Protein AF-A0AAN8DIY4-F1 (afdb_monomer_lite)

pLDDT: mean 76.03, std 13.14, range [45.56, 88.19]

Sequence (67 aa):
MDASLPHTRGVRDSEARLCGCGLKIAGTDSHQVCSSCLGLEHAQEAIDNPGSCGHCARFTLKSLRRR

Secondary structure (DSSP, 8-state):
----------------PBPTTSPBPPTT--SSS-HHHHHHHHHHHHHHSTTSSTTGGGS-HHHHTT-

Foldseek 3Di:
DDDDDPPPPDPPCPVQQAAPVRDTADSLHPDSHHPVVCDPVVLVCCLVPLPPDPSSVVDDNVRSVVD

Radius of gyration: 17.8 Å; chains: 1; bounding box: 58×27×28 Å

Organism: Champsocephalus gunnari (NCBI:txid52237)

Structure (mmCIF, N/CA/C/O backbone):
data_AF-A0AAN8DIY4-F1
#
_entry.id   AF-A0AAN8DIY4-F1
#
loop_
_atom_site.group_PDB
_atom_site.id
_atom_site.type_symbol
_atom_site.label_atom_id
_atom_site.label_alt_id
_atom_site.label_comp_id
_atom_site.label_asym_id
_atom_site.label_entity_id
_atom_site.label_seq_id
_atom_site.pdbx_PDB_ins_code
_atom_site.Cartn_x
_atom_site.Cartn_y
_atom_site.Cartn_z
_atom_site.occupancy
_atom_site.B_iso_or_equiv
_atom_site.auth_seq_id
_atom_site.auth_comp_id
_atom_site.auth_asym_id
_atom_site.auth_atom_id
_atom_site.pdbx_PDB_model_num
ATOM 1 N N . MET A 1 1 ? 50.249 17.323 -10.511 1.00 45.56 1 MET A N 1
ATOM 2 C CA . MET A 1 1 ? 49.290 16.616 -11.378 1.00 45.56 1 MET A CA 1
ATOM 3 C C . MET A 1 1 ? 47.936 16.704 -10.697 1.00 45.56 1 MET A C 1
ATOM 5 O O . MET A 1 1 ? 47.741 16.039 -9.692 1.00 45.56 1 MET A O 1
ATOM 9 N N . ASP A 1 2 ? 47.081 17.608 -11.166 1.00 51.25 2 ASP A N 1
ATOM 10 C CA . ASP A 1 2 ? 45.737 17.866 -10.638 1.00 51.25 2 ASP A CA 1
ATOM 11 C C . ASP A 1 2 ? 44.731 17.513 -11.737 1.00 51.25 2 ASP A C 1
ATOM 13 O O . ASP A 1 2 ? 44.824 18.060 -12.835 1.00 51.25 2 ASP A O 1
ATOM 17 N N . ALA A 1 3 ? 43.857 16.541 -11.476 1.00 47.47 3 ALA A N 1
ATOM 18 C CA . ALA A 1 3 ? 42.653 16.283 -12.265 1.00 47.47 3 ALA A CA 1
ATOM 19 C C . ALA A 1 3 ? 41.727 15.343 -11.480 1.00 47.47 3 ALA A C 1
ATOM 21 O O . ALA A 1 3 ? 41.775 14.122 -11.603 1.00 47.47 3 ALA A O 1
ATOM 22 N N . SER A 1 4 ? 40.930 15.975 -10.623 1.00 52.12 4 SER A N 1
ATOM 23 C CA . SER A 1 4 ? 39.527 15.670 -10.330 1.00 52.12 4 SER A CA 1
ATOM 24 C C . SER A 1 4 ? 39.106 14.196 -10.285 1.00 52.12 4 SER A C 1
ATOM 26 O O . SER A 1 4 ? 38.745 13.580 -11.287 1.00 52.12 4 SER A O 1
ATOM 28 N N . LEU A 1 5 ? 38.997 13.699 -9.052 1.00 60.91 5 LEU A N 1
ATOM 29 C CA . LEU A 1 5 ? 38.083 12.621 -8.682 1.00 60.91 5 LEU A CA 1
ATOM 30 C C . LEU A 1 5 ? 36.693 12.907 -9.279 1.00 60.91 5 LEU A C 1
ATOM 32 O O . LEU A 1 5 ? 36.175 14.013 -9.079 1.00 60.91 5 LEU A O 1
ATOM 36 N N . PRO A 1 6 ? 36.038 11.952 -9.961 1.00 55.44 6 PRO A N 1
ATOM 37 C CA . PRO A 1 6 ? 34.629 12.108 -10.246 1.00 55.44 6 PRO A CA 1
ATOM 38 C C . PRO A 1 6 ? 33.898 12.069 -8.903 1.00 55.44 6 PRO A C 1
ATOM 40 O O . PRO A 1 6 ? 33.762 11.025 -8.268 1.00 55.44 6 PRO A O 1
ATOM 43 N N . HIS A 1 7 ? 33.438 13.238 -8.461 1.00 53.47 7 HIS A N 1
ATOM 44 C CA . HIS A 1 7 ? 32.380 13.347 -7.476 1.00 53.47 7 HIS A CA 1
ATOM 45 C C . HIS A 1 7 ? 31.162 12.629 -8.052 1.00 53.47 7 HIS A C 1
ATOM 47 O O . HIS A 1 7 ? 30.371 13.214 -8.795 1.00 53.47 7 HIS A O 1
ATOM 53 N N . THR A 1 8 ? 31.007 11.351 -7.714 1.00 55.72 8 THR A N 1
ATOM 54 C CA . THR A 1 8 ? 29.753 10.627 -7.870 1.00 55.72 8 THR A CA 1
ATOM 55 C C . THR A 1 8 ? 28.765 11.250 -6.888 1.00 55.72 8 THR A C 1
ATOM 57 O O . THR A 1 8 ? 28.551 10.796 -5.766 1.00 55.72 8 THR A O 1
ATOM 60 N N . ARG A 1 9 ? 28.196 12.390 -7.308 1.00 49.22 9 ARG A N 1
ATOM 61 C CA . ARG A 1 9 ? 26.966 12.955 -6.754 1.00 49.22 9 ARG A CA 1
ATOM 62 C C . ARG A 1 9 ? 26.007 11.793 -6.569 1.00 49.22 9 ARG A C 1
ATOM 64 O O . ARG A 1 9 ? 25.738 11.091 -7.536 1.00 49.22 9 ARG A O 1
ATOM 71 N N . GLY A 1 10 ? 25.571 11.592 -5.327 1.00 48.16 10 GLY A N 1
ATOM 72 C CA . GLY A 1 10 ? 24.802 10.441 -4.880 1.00 48.16 10 GLY A CA 1
ATOM 73 C C . GLY A 1 10 ? 23.745 10.004 -5.882 1.00 48.16 10 GLY A C 1
ATOM 74 O O . GLY A 1 10 ? 22.624 10.504 -5.877 1.00 48.16 10 GLY A O 1
ATOM 75 N N . VAL A 1 11 ? 24.090 9.006 -6.686 1.00 49.78 11 VAL A N 1
ATOM 76 C CA . VAL A 1 11 ? 23.102 8.156 -7.316 1.00 49.78 11 VAL A CA 1
ATOM 77 C C . VAL A 1 11 ? 22.720 7.195 -6.202 1.00 49.78 11 VAL A C 1
ATOM 79 O O . VAL A 1 11 ? 23.280 6.114 -6.054 1.00 49.78 11 VAL A O 1
ATOM 82 N N . ARG A 1 12 ? 21.780 7.613 -5.345 1.00 52.53 12 ARG A N 1
ATOM 83 C CA . ARG A 1 12 ? 20.878 6.624 -4.757 1.00 52.53 12 ARG A CA 1
ATOM 84 C C . ARG A 1 12 ? 20.056 6.112 -5.930 1.00 52.53 12 ARG A C 1
ATOM 86 O O . ARG A 1 12 ? 18.913 6.521 -6.112 1.00 52.53 12 ARG A O 1
ATOM 93 N N . ASP A 1 13 ? 20.683 5.270 -6.744 1.00 50.94 13 ASP A N 1
ATOM 94 C CA . ASP A 1 13 ? 20.012 4.399 -7.686 1.00 50.94 13 ASP A CA 1
ATOM 95 C C . ASP A 1 13 ? 19.282 3.397 -6.803 1.00 50.94 13 ASP A C 1
ATOM 97 O O . ASP A 1 13 ? 19.731 2.295 -6.513 1.00 50.94 13 ASP A O 1
ATOM 101 N N . SER A 1 14 ? 18.186 3.846 -6.201 1.00 57.88 14 SER A N 1
ATOM 102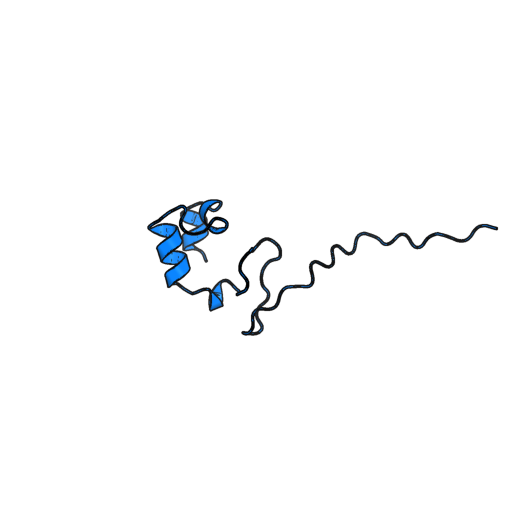 C CA . SER A 1 14 ? 17.137 2.912 -5.868 1.00 57.88 14 SER A CA 1
ATOM 103 C C . SER A 1 14 ? 16.580 2.534 -7.224 1.00 57.88 14 SER A C 1
ATOM 105 O O . SER A 1 14 ? 15.648 3.196 -7.683 1.00 57.88 14 SER A O 1
ATOM 107 N N . GLU A 1 15 ? 17.227 1.562 -7.882 1.00 63.06 15 GLU A N 1
ATOM 108 C CA . GLU A 1 15 ? 16.713 0.888 -9.068 1.00 63.06 15 GLU A CA 1
ATOM 109 C C . GLU A 1 15 ? 15.219 0.743 -8.829 1.00 63.06 15 GLU A C 1
ATOM 111 O O . GLU A 1 15 ? 14.795 0.130 -7.841 1.00 63.06 15 GLU A O 1
ATOM 116 N N . ALA A 1 16 ? 14.423 1.473 -9.611 1.00 68.62 16 ALA A N 1
ATOM 117 C CA . ALA A 1 16 ? 13.002 1.567 -9.351 1.00 68.62 16 ALA A CA 1
ATOM 118 C C . ALA A 1 16 ? 12.450 0.151 -9.483 1.00 68.62 16 ALA A C 1
ATOM 120 O O . ALA A 1 16 ? 12.313 -0.343 -10.599 1.00 68.62 16 ALA A O 1
ATOM 121 N N . ARG A 1 17 ? 12.193 -0.514 -8.348 1.00 83.81 17 ARG A N 1
ATOM 122 C CA . ARG A 1 17 ? 11.730 -1.898 -8.339 1.00 83.81 17 ARG A CA 1
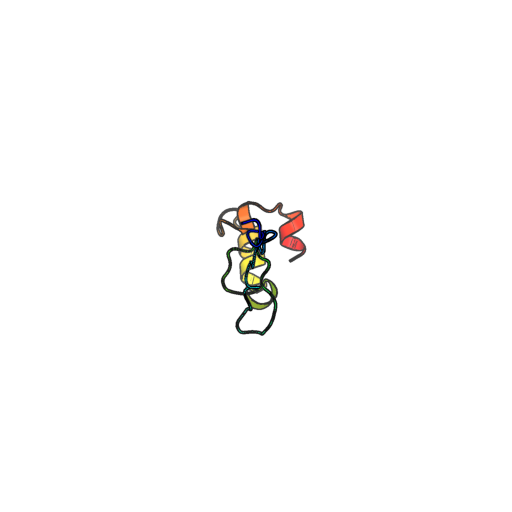ATOM 123 C C . ARG A 1 17 ? 10.434 -1.933 -9.126 1.00 83.81 17 ARG A C 1
ATOM 125 O O . ARG A 1 17 ? 9.474 -1.249 -8.781 1.00 83.81 17 ARG A O 1
ATOM 132 N N . LEU A 1 18 ? 10.433 -2.657 -10.232 1.00 85.75 18 LEU A N 1
ATOM 133 C CA . LEU A 1 18 ? 9.243 -2.818 -11.048 1.00 85.75 18 LEU A CA 1
ATOM 134 C C . LEU A 1 18 ? 8.528 -4.072 -10.576 1.00 85.75 18 LEU A C 1
ATOM 136 O O . LEU A 1 18 ? 9.134 -5.129 -10.418 1.00 85.75 18 LEU A O 1
ATOM 140 N N . CYS A 1 19 ? 7.229 -3.949 -10.346 1.00 87.06 19 CYS A N 1
ATOM 141 C CA . CYS A 1 19 ? 6.387 -5.114 -10.165 1.00 87.06 19 CYS A CA 1
ATOM 142 C C . CYS A 1 19 ? 6.299 -5.877 -11.492 1.00 87.06 19 CYS A C 1
ATOM 144 O O . CYS A 1 19 ? 6.357 -5.264 -12.558 1.00 87.06 19 CYS A O 1
ATOM 146 N N . GLY A 1 20 ? 6.043 -7.187 -11.449 1.00 83.94 20 GLY A N 1
ATOM 147 C CA . GLY A 1 20 ? 5.797 -7.990 -12.658 1.00 83.94 20 GLY A CA 1
ATOM 148 C C . GLY A 1 20 ? 4.637 -7.477 -13.529 1.00 83.94 20 GLY A C 1
ATOM 149 O O . GLY A 1 20 ? 4.571 -7.789 -14.711 1.00 83.94 20 GLY A O 1
ATOM 150 N N . CYS A 1 21 ? 3.761 -6.633 -12.971 1.00 86.88 21 CYS A N 1
ATOM 151 C CA . CYS A 1 21 ? 2.687 -5.944 -13.685 1.00 86.88 21 CYS A CA 1
ATOM 152 C C . CYS A 1 21 ? 3.120 -4.618 -14.357 1.00 86.88 21 CYS A C 1
ATOM 154 O O . CYS A 1 21 ? 2.285 -3.912 -14.911 1.00 86.88 21 CYS A O 1
ATOM 156 N N . GLY A 1 22 ? 4.408 -4.251 -14.309 1.00 84.06 22 GLY A N 1
ATOM 157 C CA . GLY A 1 22 ? 4.973 -3.058 -14.959 1.00 84.06 22 GLY A CA 1
ATOM 158 C C . GLY A 1 22 ? 4.860 -1.756 -14.155 1.00 84.06 22 GLY A C 1
ATOM 159 O O . GLY A 1 22 ? 5.398 -0.727 -14.561 1.00 84.06 22 GLY A O 1
ATOM 160 N N . LEU A 1 23 ? 4.198 -1.783 -12.995 1.00 86.25 23 LEU A N 1
ATOM 161 C CA . LEU A 1 23 ? 4.079 -0.631 -12.100 1.00 86.25 23 LEU A CA 1
ATOM 162 C C . LEU A 1 23 ? 5.320 -0.462 -11.217 1.00 86.25 23 LEU A C 1
ATOM 164 O O . LEU A 1 23 ? 5.894 -1.439 -10.730 1.00 86.25 23 LEU A O 1
ATOM 168 N N . LYS A 1 24 ? 5.692 0.795 -10.951 1.00 85.75 24 LYS A N 1
ATOM 169 C CA . LYS A 1 24 ? 6.776 1.130 -10.020 1.00 85.75 24 LYS A CA 1
ATOM 170 C C . LYS A 1 24 ? 6.373 0.822 -8.580 1.00 85.75 24 LYS A C 1
ATOM 172 O O . LYS A 1 24 ? 5.355 1.304 -8.089 1.00 85.75 24 LYS A O 1
ATOM 177 N N . ILE A 1 25 ? 7.220 0.065 -7.900 1.00 85.88 25 ILE A N 1
ATOM 178 C CA . ILE A 1 25 ? 7.190 -0.157 -6.459 1.00 85.88 25 ILE A CA 1
ATOM 179 C C . ILE A 1 25 ? 7.934 1.010 -5.815 1.00 85.88 25 ILE A C 1
ATOM 181 O O . ILE A 1 25 ? 9.035 1.380 -6.233 1.00 85.88 25 ILE A O 1
ATOM 185 N N . ALA A 1 26 ? 7.316 1.630 -4.813 1.00 80.81 26 ALA A N 1
ATOM 186 C CA . ALA A 1 26 ? 7.952 2.729 -4.104 1.00 80.81 26 ALA A CA 1
ATOM 187 C C . ALA A 1 26 ? 9.223 2.231 -3.397 1.00 80.81 26 ALA A C 1
ATOM 189 O O . ALA A 1 26 ? 9.237 1.153 -2.814 1.00 80.81 26 ALA A O 1
ATOM 190 N N . GLY A 1 27 ? 10.295 3.029 -3.394 1.00 77.69 27 GLY A N 1
ATOM 191 C CA . GLY A 1 27 ? 11.560 2.622 -2.765 1.00 77.69 27 GLY A CA 1
ATOM 192 C C . GLY A 1 27 ? 11.436 2.324 -1.265 1.00 77.69 27 GLY A C 1
ATOM 193 O O . GLY A 1 27 ? 12.179 1.504 -0.734 1.00 77.69 27 GLY A O 1
ATOM 194 N N . THR A 1 28 ? 10.463 2.944 -0.594 1.00 78.56 28 THR A N 1
ATOM 195 C CA . THR A 1 28 ? 10.135 2.688 0.815 1.00 78.56 28 THR A CA 1
ATOM 196 C C . THR A 1 28 ? 9.280 1.444 1.023 1.00 78.56 28 THR A C 1
ATOM 198 O O . THR A 1 28 ? 9.197 0.965 2.15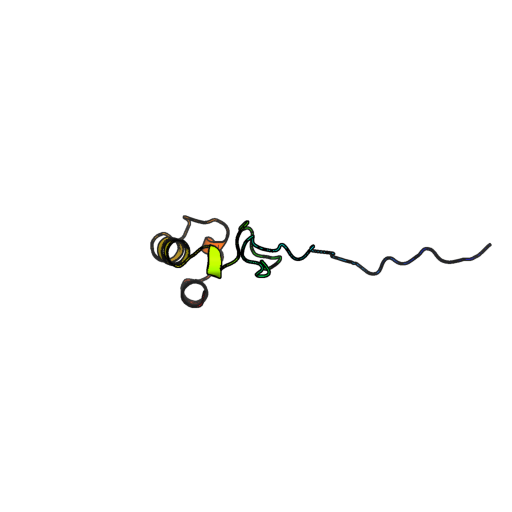1 1.00 78.56 28 THR A O 1
ATOM 201 N N . ASP A 1 29 ? 8.643 0.932 -0.030 1.00 81.44 29 ASP A N 1
ATOM 202 C CA . ASP A 1 29 ? 7.743 -0.210 0.016 1.00 81.44 29 ASP A CA 1
ATOM 203 C C . ASP A 1 29 ? 8.549 -1.511 0.026 1.00 81.44 29 ASP A C 1
ATOM 205 O O . ASP A 1 29 ? 9.270 -1.820 -0.917 1.00 81.44 29 ASP A O 1
ATOM 209 N N . SER A 1 30 ? 8.492 -2.271 1.117 1.00 83.19 30 SER A N 1
ATOM 210 C CA . SER A 1 30 ? 9.273 -3.507 1.242 1.00 83.19 30 SER A CA 1
ATOM 211 C C . SER A 1 30 ? 8.645 -4.704 0.522 1.00 83.19 30 SER A C 1
ATOM 213 O O . SER A 1 30 ? 9.229 -5.786 0.547 1.00 83.19 30 SER A O 1
ATOM 215 N N . HIS A 1 31 ? 7.486 -4.546 -0.121 1.00 85.06 31 HIS A N 1
ATOM 216 C CA . HIS A 1 31 ? 6.869 -5.611 -0.895 1.00 85.06 31 HIS A CA 1
ATOM 217 C C . HIS A 1 31 ? 7.621 -5.834 -2.214 1.00 85.06 31 HIS A C 1
ATOM 219 O O . HIS A 1 31 ? 8.290 -4.949 -2.754 1.00 85.06 31 HIS A O 1
ATOM 225 N N . GLN A 1 32 ? 7.518 -7.059 -2.731 1.00 83.31 32 GLN A N 1
ATOM 226 C CA . GLN A 1 32 ? 8.043 -7.438 -4.050 1.00 83.31 32 GLN A CA 1
ATOM 227 C C . GLN A 1 32 ? 7.051 -7.126 -5.183 1.00 83.31 32 GLN A C 1
ATOM 229 O O . GLN A 1 32 ? 7.380 -7.271 -6.357 1.00 83.31 32 GLN A O 1
ATOM 234 N N . VAL A 1 33 ? 5.840 -6.689 -4.830 1.00 86.31 33 VAL A N 1
ATOM 235 C CA . VAL A 1 33 ? 4.767 -6.311 -5.752 1.00 86.31 33 VAL A CA 1
ATOM 236 C C . VAL A 1 33 ? 4.292 -4.890 -5.453 1.00 86.31 33 VAL A C 1
ATOM 238 O O . VAL A 1 33 ? 4.447 -4.405 -4.335 1.00 86.31 33 VAL A O 1
ATOM 241 N N . CYS A 1 34 ? 3.740 -4.188 -6.445 1.00 86.25 34 CYS A N 1
ATOM 242 C CA . CYS A 1 34 ? 3.214 -2.836 -6.236 1.00 86.25 34 CYS A CA 1
ATOM 243 C C . CYS A 1 34 ? 1.906 -2.872 -5.435 1.00 86.25 34 CYS A C 1
ATOM 245 O O . CYS A 1 34 ? 1.246 -3.905 -5.384 1.00 86.25 34 CYS A O 1
ATOM 247 N N . SER A 1 35 ? 1.478 -1.734 -4.883 1.00 79.06 35 SER A N 1
ATOM 248 C CA . SER A 1 35 ? 0.233 -1.638 -4.104 1.00 79.06 35 SER A CA 1
ATOM 249 C C . SER A 1 35 ? -0.999 -2.160 -4.851 1.00 79.06 35 SER A C 1
ATOM 251 O O . SER A 1 35 ? -1.844 -2.812 -4.251 1.00 79.06 35 SER A O 1
ATOM 253 N N . SER A 1 36 ? -1.079 -1.948 -6.168 1.00 81.38 36 SER A N 1
ATOM 254 C CA . SER A 1 36 ? -2.184 -2.458 -6.989 1.00 81.38 36 SER A CA 1
ATOM 255 C C . SER A 1 36 ? -2.168 -3.982 -7.136 1.00 81.38 36 SER A C 1
ATOM 257 O O . SER A 1 36 ? -3.226 -4.598 -7.178 1.00 81.38 36 SER A O 1
ATOM 259 N N . CYS A 1 37 ? -0.979 -4.585 -7.216 1.00 86.00 37 CYS A N 1
ATOM 260 C CA . CYS A 1 37 ? -0.794 -6.027 -7.404 1.00 86.00 37 CYS A CA 1
ATOM 261 C C . CYS A 1 37 ? -0.720 -6.777 -6.055 1.00 86.00 37 CYS A C 1
ATOM 263 O O . CYS A 1 37 ? -0.978 -7.973 -6.009 1.00 86.00 37 CYS A O 1
ATOM 265 N N . LEU A 1 38 ? -0.436 -6.069 -4.955 1.00 84.50 38 LEU A N 1
ATOM 266 C CA . LEU A 1 38 ? -0.550 -6.550 -3.574 1.00 84.50 38 LEU A CA 1
ATOM 267 C C . LEU A 1 38 ? -2.010 -6.851 -3.197 1.00 84.50 38 LEU A C 1
ATOM 269 O O . LEU A 1 38 ? -2.273 -7.756 -2.411 1.00 84.50 38 LEU A O 1
ATOM 273 N N . GLY A 1 39 ? -2.947 -6.121 -3.805 1.00 82.19 39 GLY A N 1
ATOM 274 C CA . GLY A 1 39 ? -4.373 -6.410 -3.745 1.00 82.19 39 GLY A CA 1
ATOM 275 C C . GLY A 1 39 ? -5.081 -5.860 -2.507 1.00 82.19 39 GLY A C 1
ATOM 276 O O . GLY A 1 39 ? -4.481 -5.524 -1.483 1.00 82.19 39 GLY A O 1
ATOM 277 N N . LEU A 1 40 ? -6.409 -5.781 -2.623 1.00 79.38 40 LEU A N 1
ATOM 278 C CA . LEU A 1 40 ? -7.292 -5.285 -1.566 1.00 79.38 40 LEU A CA 1
ATOM 279 C C . LEU A 1 40 ? -7.325 -6.217 -0.349 1.00 79.38 40 LEU A C 1
ATOM 281 O O . LEU A 1 40 ? -7.536 -5.742 0.760 1.00 79.38 40 LEU A O 1
ATOM 285 N N . GLU A 1 41 ? -7.078 -7.517 -0.534 1.00 80.50 41 GLU A N 1
ATOM 286 C CA . GLU A 1 41 ? -7.038 -8.493 0.562 1.00 80.50 41 GLU A CA 1
ATOM 287 C C . GLU A 1 41 ? -5.928 -8.165 1.562 1.00 80.50 41 GLU A C 1
ATOM 289 O O . GLU A 1 41 ? -6.177 -8.117 2.763 1.00 80.50 41 GLU A O 1
ATOM 294 N N . HIS A 1 42 ? -4.731 -7.825 1.078 1.00 84.44 42 HIS A N 1
ATOM 295 C CA . HIS A 1 42 ? -3.640 -7.393 1.946 1.00 84.44 42 HIS A CA 1
ATOM 296 C C . HIS A 1 42 ? -3.960 -6.076 2.661 1.00 84.44 42 HIS A C 1
ATOM 298 O O . HIS A 1 42 ? -3.671 -5.919 3.848 1.00 84.44 42 HIS A O 1
ATOM 304 N N . ALA A 1 43 ? -4.547 -5.114 1.943 1.00 81.12 43 ALA A N 1
ATOM 305 C CA . ALA A 1 43 ? -4.943 -3.840 2.533 1.00 81.12 43 ALA A CA 1
ATOM 306 C C . ALA A 1 43 ? -5.986 -4.045 3.642 1.00 81.12 43 ALA A C 1
ATOM 308 O O . ALA A 1 43 ? -5.864 -3.448 4.712 1.00 81.12 43 ALA A O 1
ATOM 309 N N . GLN A 1 44 ? -6.964 -4.924 3.411 1.00 84.31 44 GLN A N 1
ATOM 310 C CA . GLN A 1 44 ? -7.987 -5.274 4.388 1.00 84.31 44 GLN A CA 1
ATOM 311 C C . GLN A 1 44 ? -7.384 -6.011 5.585 1.00 84.31 44 GLN A C 1
ATOM 313 O O . GLN A 1 44 ? -7.650 -5.629 6.718 1.00 84.31 44 GLN A O 1
ATOM 318 N N . GLU A 1 45 ? -6.509 -6.992 5.365 1.00 87.81 45 GLU A N 1
ATOM 319 C CA . GLU A 1 45 ? -5.839 -7.716 6.448 1.00 87.81 45 GLU A CA 1
ATOM 320 C C . GLU A 1 45 ? -4.976 -6.785 7.309 1.00 87.81 45 GLU A C 1
ATOM 322 O O . GLU A 1 45 ? -4.985 -6.894 8.530 1.00 87.81 45 GLU A O 1
ATOM 327 N N . ALA A 1 46 ? -4.277 -5.820 6.708 1.00 87.00 46 ALA A N 1
ATOM 328 C CA . ALA A 1 46 ? -3.517 -4.820 7.455 1.00 87.00 46 ALA 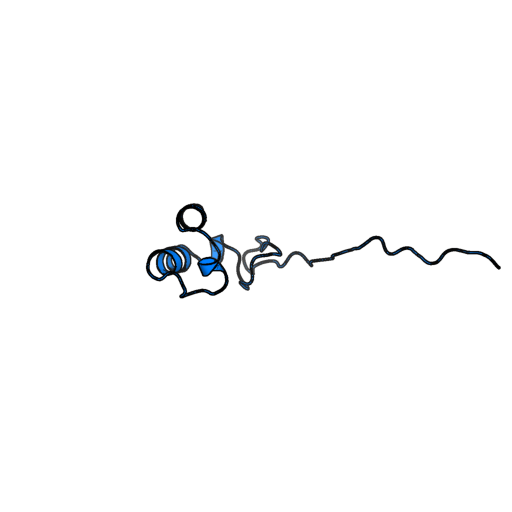A CA 1
ATOM 329 C C . ALA A 1 46 ? -4.411 -3.856 8.262 1.00 87.00 46 ALA A C 1
ATOM 331 O O . ALA A 1 46 ? -3.951 -3.275 9.248 1.00 87.00 46 ALA A O 1
ATOM 332 N N . ILE A 1 47 ? -5.664 -3.657 7.835 1.00 84.69 47 ILE A N 1
ATOM 333 C CA . ILE A 1 47 ? -6.667 -2.860 8.553 1.00 84.69 47 ILE A CA 1
ATOM 334 C C . ILE A 1 47 ? -7.274 -3.665 9.710 1.00 84.69 47 ILE A C 1
ATOM 336 O O . ILE A 1 47 ? -7.383 -3.125 10.810 1.00 84.69 47 ILE A O 1
ATOM 340 N N . ASP A 1 48 ? -7.667 -4.916 9.468 1.00 88.19 48 ASP A N 1
ATOM 341 C CA . ASP A 1 48 ? -8.282 -5.807 10.461 1.00 88.19 48 ASP A CA 1
ATOM 342 C C . ASP A 1 48 ? -7.275 -6.295 11.507 1.00 88.19 48 ASP A C 1
ATOM 344 O O . ASP A 1 48 ? -7.580 -6.344 12.697 1.00 88.19 48 ASP A O 1
ATOM 348 N N . ASN A 1 49 ? -6.054 -6.614 11.075 1.00 85.56 49 ASN A N 1
ATOM 349 C CA . ASN A 1 49 ? -4.981 -7.111 11.921 1.00 85.56 49 ASN A CA 1
ATOM 350 C C . ASN A 1 49 ? -3.737 -6.208 11.822 1.00 85.56 49 ASN A C 1
ATOM 352 O O . ASN A 1 49 ? -2.770 -6.534 11.119 1.00 85.56 49 ASN A O 1
ATOM 356 N N . PRO A 1 50 ? -3.728 -5.060 12.526 1.00 79.69 50 PRO A N 1
ATOM 357 C CA . PRO A 1 50 ? -2.581 -4.163 12.540 1.00 79.69 50 PRO A CA 1
ATOM 358 C C . PRO A 1 50 ? -1.364 -4.886 13.133 1.00 79.69 50 PRO A C 1
ATOM 360 O O . PRO A 1 50 ? -1.274 -5.104 14.337 1.00 79.69 50 PRO A O 1
ATOM 363 N N . GLY A 1 51 ? -0.422 -5.267 12.268 1.00 81.31 51 GLY A N 1
ATOM 364 C CA . GLY A 1 51 ? 0.733 -6.090 12.641 1.00 81.31 51 GLY A CA 1
ATOM 365 C C . GLY A 1 51 ? 0.966 -7.298 11.735 1.00 81.31 51 GLY A C 1
ATOM 366 O O . GLY A 1 51 ? 2.080 -7.817 11.731 1.00 81.31 51 GLY A O 1
ATOM 367 N N . SER A 1 52 ? -0.022 -7.701 10.923 1.00 85.00 52 SER A N 1
ATOM 368 C CA . SER A 1 52 ? 0.120 -8.804 9.954 1.00 85.00 52 SER A CA 1
ATOM 369 C C . SER A 1 52 ? 1.266 -8.578 8.964 1.00 85.00 52 SER A C 1
ATOM 371 O O . SER A 1 52 ? 1.978 -9.505 8.584 1.00 85.00 52 SER A O 1
ATOM 373 N N . CYS A 1 53 ? 1.497 -7.316 8.600 1.00 86.06 53 CYS A N 1
ATOM 374 C CA . CYS A 1 53 ? 2.593 -6.901 7.745 1.00 86.06 53 CYS A CA 1
ATOM 375 C C . CYS A 1 53 ? 3.454 -5.844 8.440 1.00 86.06 53 CYS A C 1
ATOM 377 O O . CYS A 1 53 ? 2.986 -4.750 8.757 1.00 86.06 53 CYS A O 1
ATOM 379 N N . GLY A 1 54 ? 4.748 -6.135 8.613 1.00 83.81 54 GLY A N 1
ATOM 380 C CA . GLY A 1 54 ? 5.705 -5.215 9.241 1.00 83.81 54 GLY A CA 1
ATOM 381 C C . GLY A 1 54 ? 5.884 -3.889 8.488 1.00 83.81 54 GLY A C 1
ATOM 382 O O . GLY A 1 54 ? 6.233 -2.877 9.097 1.00 83.81 54 GLY A O 1
ATOM 383 N N . HIS A 1 55 ? 5.603 -3.859 7.179 1.0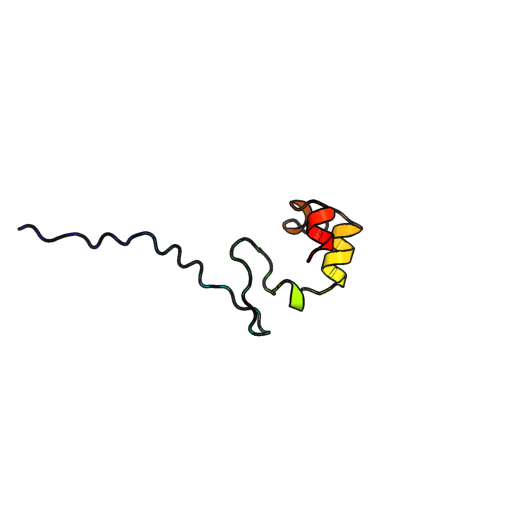0 85.81 55 HIS A N 1
ATOM 384 C CA . HIS A 1 55 ? 5.537 -2.613 6.413 1.00 85.81 55 HIS A CA 1
ATOM 385 C C . HIS A 1 55 ? 4.283 -1.817 6.774 1.00 85.81 55 HIS A C 1
ATOM 387 O O . HIS A 1 55 ? 4.373 -0.660 7.186 1.00 85.81 55 HIS A O 1
ATOM 393 N N . CYS A 1 56 ? 3.119 -2.454 6.645 1.00 85.38 56 CYS A N 1
ATOM 394 C CA . CYS A 1 56 ? 1.812 -1.825 6.801 1.00 85.38 56 CYS A CA 1
ATOM 395 C C . CYS A 1 56 ? 1.517 -1.410 8.247 1.00 85.38 56 CYS A C 1
ATOM 397 O O . CYS A 1 56 ? 0.900 -0.369 8.454 1.00 85.38 56 CYS A O 1
ATOM 399 N N . ALA A 1 57 ? 2.056 -2.124 9.240 1.00 85.88 57 ALA A N 1
ATOM 400 C CA . ALA A 1 57 ? 1.940 -1.796 10.663 1.00 85.88 57 ALA A CA 1
ATOM 401 C C . ALA A 1 57 ? 2.509 -0.411 11.024 1.00 85.88 57 ALA A C 1
ATOM 403 O O . ALA A 1 57 ? 2.135 0.180 12.034 1.00 85.88 57 ALA A O 1
ATOM 404 N N . ARG A 1 58 ? 3.413 0.131 10.198 1.00 85.81 58 ARG A N 1
ATOM 405 C CA . ARG A 1 58 ? 3.985 1.473 10.391 1.00 85.81 58 ARG A CA 1
ATOM 406 C C . ARG A 1 58 ? 3.055 2.586 9.913 1.00 85.81 58 ARG A C 1
ATOM 408 O O . ARG A 1 58 ? 3.297 3.753 10.218 1.00 85.81 58 ARG A O 1
ATOM 415 N N . PHE A 1 59 ? 2.031 2.252 9.132 1.00 81.31 59 PHE A N 1
ATOM 416 C CA . PHE A 1 59 ? 1.076 3.214 8.603 1.00 81.31 59 PHE A CA 1
ATOM 417 C C . PHE A 1 59 ? -0.141 3.308 9.513 1.00 81.31 59 PHE A C 1
ATOM 419 O O . PHE A 1 59 ? -0.598 2.334 10.101 1.00 81.31 59 PHE A O 1
ATOM 426 N N . THR A 1 60 ? -0.701 4.511 9.611 1.00 82.81 60 THR A N 1
ATOM 427 C CA . THR A 1 60 ? -1.972 4.704 10.308 1.00 82.81 60 THR A CA 1
ATOM 428 C C . THR A 1 60 ? -3.108 4.061 9.509 1.00 82.81 60 THR A C 1
ATOM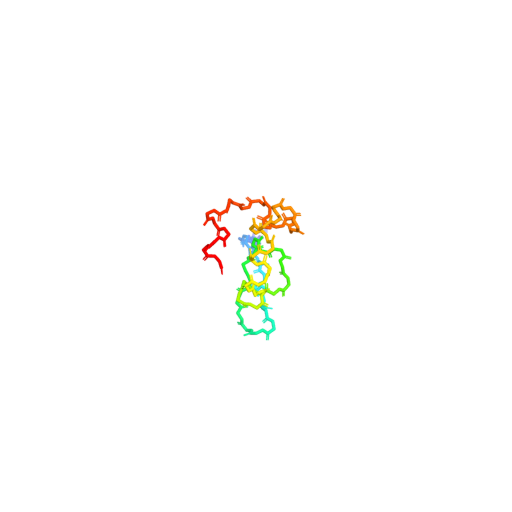 430 O O . THR A 1 60 ? -3.060 4.022 8.278 1.00 82.81 60 THR A O 1
ATOM 433 N N . LEU A 1 61 ? -4.185 3.645 10.184 1.00 79.50 61 LEU A N 1
ATOM 434 C CA . LEU A 1 61 ? -5.393 3.111 9.528 1.00 79.50 61 LEU A CA 1
ATOM 435 C C . LEU A 1 61 ? -5.938 4.050 8.438 1.00 79.50 61 LEU A C 1
ATOM 437 O O . LEU A 1 61 ? -6.421 3.605 7.399 1.00 79.50 61 LEU A O 1
ATOM 441 N N . LYS A 1 62 ? -5.816 5.370 8.638 1.00 81.94 62 LYS A N 1
ATOM 442 C CA . LYS A 1 62 ? -6.199 6.381 7.641 1.00 81.94 62 LYS A CA 1
ATOM 443 C C . LYS A 1 62 ? -5.345 6.298 6.373 1.00 81.94 62 LYS A C 1
ATOM 445 O O . LYS A 1 62 ? -5.870 6.508 5.284 1.00 81.94 62 LYS A O 1
ATOM 450 N N . SER A 1 63 ? -4.050 6.029 6.517 1.00 80.38 63 SER A N 1
ATOM 451 C CA . SER A 1 63 ? -3.129 5.848 5.394 1.00 80.38 63 SER A CA 1
ATOM 452 C C . SER A 1 63 ? -3.339 4.510 4.690 1.00 80.38 63 SER A C 1
ATOM 454 O O . SER A 1 63 ? -3.243 4.472 3.468 1.00 80.38 63 SER A O 1
ATOM 456 N N . LEU A 1 64 ? -3.660 3.444 5.431 1.00 77.25 64 LEU A N 1
ATOM 457 C CA . LEU A 1 64 ? -3.953 2.123 4.862 1.00 77.25 64 LEU A CA 1
ATOM 458 C C . LEU A 1 64 ? -5.211 2.146 3.988 1.00 77.25 64 LEU A C 1
ATOM 460 O O . LEU A 1 64 ? -5.161 1.702 2.853 1.00 77.25 64 LEU A O 1
ATOM 464 N N . ARG A 1 65 ? -6.294 2.785 4.449 1.00 77.94 65 ARG A N 1
ATOM 465 C CA . ARG A 1 65 ? -7.556 2.915 3.688 1.00 77.94 65 ARG A CA 1
ATOM 466 C C . ARG A 1 65 ? -7.456 3.699 2.371 1.00 77.94 65 ARG A C 1
ATOM 468 O O . ARG A 1 65 ? -8.433 3.757 1.635 1.00 77.94 65 ARG A O 1
ATOM 475 N N . ARG A 1 66 ? -6.344 4.395 2.116 1.00 75.12 66 ARG A N 1
ATOM 476 C CA . ARG A 1 66 ? -6.126 5.180 0.885 1.00 75.12 66 ARG A CA 1
ATOM 477 C C . ARG A 1 66 ? -5.315 4.434 -0.176 1.00 75.12 66 ARG A C 1
ATOM 479 O O . ARG A 1 66 ? -5.099 5.007 -1.242 1.00 75.12 66 ARG A O 1
ATOM 486 N N . ARG A 1 67 ? -4.796 3.252 0.150 1.00 68.56 67 ARG A N 1
ATOM 487 C CA . ARG A 1 67 ? -3.992 2.415 -0.742 1.00 68.56 67 ARG A CA 1
ATOM 488 C C . ARG A 1 67 ? -4.862 1.330 -1.347 1.00 68.56 67 ARG A C 1
ATOM 490 O O . ARG A 1 67 ? -4.579 1.003 -2.517 1.00 68.56 67 ARG A O 1
#